Protein AF-A0A7D9F078-F1 (afdb_monomer_lite)

Radius of gyration: 21.29 Å; chains: 1; bounding box: 49×33×59 Å

Sequence (152 aa):
MALSTLQNRAIPRFLNEEDLQALFSPKTPTNLCIAKLQNGFDMLGLCQIGHCLPTFRNLFRASPAASLTRRKLISLLQPKFSEVGSNAYRRENEIYALFPKYTRKAASGQRGSVTLEHILQFATCSDEEPLLGFAVHPCIEFVDASFEGNSC

pLDDT: mean 86.69, std 11.7, range [37.28, 96.31]

Organism: Paramuricea clavata (NCBI:txid317549)

Foldseek 3Di:
DLVCLVVLHQAAQPDDPVLLCQLLDPDQDPDPVSNVVSVVNVVNCNSVVCVVPVCSSVSNHDDPVQDQDLVNLPVQAAADFDDPPDPRNVVVVVVVVVVSVVQVCQCVCVVPPRHSLNVCCVQPVGSTAGPVGDPDRHYDYDDPPPPPPPDD

Structure (mmCIF, N/CA/C/O backbone):
data_AF-A0A7D9F078-F1
#
_entry.id   AF-A0A7D9F078-F1
#
loop_
_atom_site.group_PDB
_atom_site.id
_atom_site.type_symbol
_atom_site.label_atom_id
_atom_site.label_alt_id
_atom_site.label_comp_id
_atom_site.label_asym_id
_atom_site.label_entity_id
_atom_site.label_seq_id
_atom_site.pdbx_PDB_ins_code
_atom_site.Cartn_x
_atom_site.Cartn_y
_atom_site.Cartn_z
_atom_site.occupancy
_atom_site.B_iso_or_equiv
_atom_site.auth_seq_id
_atom_site.auth_comp_id
_atom_site.auth_asym_id
_atom_site.auth_atom_id
_atom_site.pdbx_PDB_model_num
ATOM 1 N N . MET A 1 1 ? -15.554 0.836 6.279 1.00 66.12 1 MET A N 1
ATOM 2 C CA . MET A 1 1 ? -14.637 0.697 7.432 1.00 66.12 1 MET A CA 1
ATOM 3 C C . MET A 1 1 ? -14.545 -0.747 7.894 1.00 66.12 1 MET A C 1
ATOM 5 O O . MET A 1 1 ? -13.515 -1.349 7.652 1.00 66.12 1 MET A O 1
ATOM 9 N N . ALA A 1 2 ? -15.612 -1.330 8.447 1.00 76.38 2 ALA A N 1
ATOM 10 C CA . ALA A 1 2 ? -15.594 -2.712 8.936 1.00 76.38 2 ALA A CA 1
ATOM 11 C C . ALA A 1 2 ? -15.239 -3.772 7.861 1.00 76.38 2 ALA A C 1
ATOM 13 O O . ALA A 1 2 ? -14.479 -4.707 8.100 1.00 76.38 2 ALA A O 1
ATOM 14 N N . LEU A 1 3 ? -15.717 -3.600 6.626 1.00 78.06 3 LEU A N 1
ATOM 15 C CA . LEU A 1 3 ? -15.307 -4.472 5.516 1.00 78.06 3 LEU A CA 1
ATOM 16 C C . LEU A 1 3 ? -13.838 -4.269 5.119 1.00 78.06 3 LEU A C 1
ATOM 18 O O . LEU A 1 3 ? -13.140 -5.239 4.853 1.00 78.06 3 LEU A O 1
ATOM 22 N N . SER A 1 4 ? -13.347 -3.026 5.128 1.00 74.19 4 SER A N 1
ATOM 23 C CA . SER A 1 4 ? -11.945 -2.708 4.825 1.00 74.19 4 SER A CA 1
ATOM 24 C C . SER A 1 4 ? -10.993 -3.414 5.793 1.00 74.19 4 SER A C 1
ATOM 26 O O . SER A 1 4 ? -9.987 -3.966 5.359 1.00 74.19 4 SER A O 1
ATOM 28 N N . THR A 1 5 ? -11.352 -3.463 7.080 1.00 78.69 5 THR A N 1
ATOM 29 C CA . THR A 1 5 ? -10.587 -4.176 8.112 1.00 78.69 5 THR A CA 1
ATOM 30 C C . THR A 1 5 ? -10.592 -5.688 7.915 1.00 78.69 5 THR A C 1
ATOM 32 O O . THR A 1 5 ? -9.563 -6.318 8.125 1.00 78.69 5 THR A O 1
ATOM 35 N N . LEU A 1 6 ? -11.702 -6.275 7.455 1.00 78.88 6 LEU A N 1
ATOM 36 C CA . LEU A 1 6 ? -11.760 -7.710 7.140 1.00 78.88 6 LEU A CA 1
ATOM 37 C C . LEU A 1 6 ? -10.984 -8.073 5.867 1.00 78.88 6 LEU A C 1
ATOM 39 O O . LEU A 1 6 ? -10.475 -9.181 5.745 1.00 78.88 6 LEU A O 1
ATOM 43 N N . GLN A 1 7 ? -10.887 -7.145 4.917 1.00 77.81 7 GLN A N 1
ATOM 44 C CA . GLN A 1 7 ? -10.247 -7.366 3.619 1.00 77.81 7 GLN A CA 1
ATOM 45 C C . GLN A 1 7 ? -8.761 -6.976 3.590 1.00 77.81 7 GLN A C 1
ATOM 47 O O . GLN A 1 7 ? -8.192 -6.891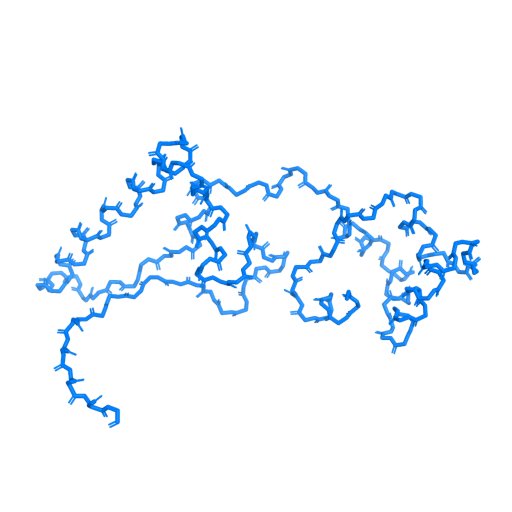 2.503 1.00 77.81 7 GLN A O 1
ATOM 52 N N . ASN A 1 8 ? -8.139 -6.699 4.745 1.00 73.75 8 ASN A N 1
ATOM 53 C CA . ASN A 1 8 ? -6.752 -6.216 4.841 1.00 73.75 8 ASN A CA 1
ATOM 54 C C . ASN A 1 8 ? -6.480 -4.985 3.943 1.00 73.75 8 ASN A C 1
ATOM 56 O O . ASN A 1 8 ? -5.390 -4.813 3.399 1.00 73.75 8 ASN A O 1
ATOM 60 N N . ARG A 1 9 ? -7.501 -4.139 3.744 1.00 73.62 9 ARG A N 1
ATOM 61 C CA . ARG A 1 9 ? -7.368 -2.850 3.050 1.00 73.62 9 ARG A CA 1
ATOM 62 C C . ARG A 1 9 ? -6.931 -1.774 4.043 1.00 73.62 9 ARG A C 1
ATOM 64 O O . ARG A 1 9 ? -6.903 -2.021 5.247 1.00 73.62 9 ARG A O 1
ATOM 71 N N . ALA A 1 10 ? -6.646 -0.570 3.542 1.00 74.12 10 ALA A N 1
ATOM 72 C CA . ALA A 1 10 ? -6.318 0.587 4.372 1.00 74.12 10 ALA A CA 1
ATOM 73 C C . ALA A 1 10 ? -7.318 0.736 5.534 1.00 74.12 10 ALA A C 1
ATOM 75 O O . ALA A 1 10 ? -8.528 0.920 5.332 1.00 74.12 10 ALA A O 1
ATOM 76 N N . ILE A 1 11 ? -6.803 0.589 6.756 1.00 83.00 11 ILE A N 1
ATOM 77 C CA . ILE A 1 11 ? -7.594 0.685 7.979 1.00 83.00 11 ILE A CA 1
ATOM 78 C C . ILE A 1 11 ? -7.739 2.173 8.308 1.00 83.00 11 ILE A C 1
ATOM 80 O O . ILE A 1 11 ? -6.742 2.892 8.327 1.00 83.00 11 ILE A O 1
ATOM 84 N N . PRO A 1 12 ? -8.961 2.666 8.558 1.00 79.94 12 PRO A N 1
ATOM 85 C CA . PRO A 1 12 ? -9.180 4.066 8.893 1.00 79.94 12 PRO A CA 1
ATOM 86 C C . PRO A 1 12 ? -8.474 4.422 10.207 1.00 79.94 12 PRO A C 1
ATOM 88 O O . PRO A 1 12 ? -8.775 3.843 11.248 1.00 79.94 12 PRO A O 1
ATOM 91 N N . ARG A 1 13 ? -7.564 5.402 10.153 1.00 82.38 13 ARG A N 1
ATOM 92 C CA . ARG A 1 13 ? -6.799 5.901 11.313 1.00 82.38 13 ARG A CA 1
ATOM 93 C C . ARG A 1 13 ? -7.128 7.344 11.707 1.00 82.38 13 ARG A C 1
ATOM 95 O O . ARG A 1 13 ? -6.339 8.005 12.370 1.00 82.38 13 ARG A O 1
ATOM 102 N N . PHE A 1 14 ? -8.276 7.851 11.261 1.00 83.25 14 PHE A N 1
ATOM 103 C CA . PHE A 1 14 ? -8.708 9.232 11.510 1.00 83.25 14 PHE A CA 1
ATOM 104 C C . PHE A 1 14 ? -9.506 9.403 12.814 1.00 83.25 14 PHE A C 1
ATOM 106 O O . PHE A 1 14 ? -9.851 10.527 13.164 1.00 83.25 14 PHE A O 1
ATOM 113 N N . LEU A 1 15 ? -9.858 8.307 13.497 1.00 87.00 15 LEU A N 1
ATOM 114 C CA . LEU A 1 15 ? -10.610 8.365 14.750 1.00 87.00 15 LEU A CA 1
ATOM 115 C C . LEU A 1 15 ? -9.692 8.812 15.888 1.00 87.00 15 LEU A C 1
ATOM 117 O O . LEU A 1 15 ? -8.598 8.274 16.056 1.00 87.00 15 LEU A O 1
ATOM 121 N N . ASN A 1 16 ? -10.168 9.763 16.689 1.00 87.62 16 ASN A N 1
ATOM 122 C CA . ASN A 1 16 ? -9.488 10.166 17.913 1.00 87.62 16 ASN A CA 1
ATOM 123 C C . ASN A 1 16 ? -9.615 9.071 18.981 1.00 87.62 16 ASN A C 1
ATOM 125 O O . ASN A 1 16 ? -10.508 8.224 18.922 1.00 87.62 16 ASN A O 1
ATOM 129 N N . GLU A 1 17 ? -8.740 9.106 19.985 1.00 88.44 17 GLU A N 1
ATOM 130 C CA . GLU A 1 17 ? -8.672 8.052 21.005 1.00 88.44 17 GLU A CA 1
ATOM 131 C C . GLU A 1 17 ? -9.986 7.908 21.797 1.00 88.44 17 GLU A C 1
ATOM 133 O O . GLU A 1 17 ? -10.403 6.791 22.095 1.00 88.44 17 GLU A O 1
ATOM 138 N N . GLU A 1 18 ? -10.684 9.016 22.062 1.00 90.06 18 GLU A N 1
ATOM 139 C CA . GLU A 1 18 ? -11.988 9.019 22.740 1.00 90.06 18 GLU A CA 1
ATOM 140 C C . GLU A 1 18 ? -13.064 8.278 21.928 1.00 90.06 18 GLU A C 1
ATOM 142 O O . GLU A 1 18 ? -13.760 7.404 22.452 1.00 90.06 18 GLU A O 1
ATOM 147 N N . ASP A 1 19 ? -13.159 8.571 20.628 1.00 90.50 19 ASP A N 1
ATOM 148 C CA . ASP A 1 19 ? -14.113 7.930 19.718 1.00 90.50 19 ASP A CA 1
ATOM 149 C C . ASP A 1 19 ? -13.785 6.447 19.511 1.00 90.50 19 ASP A C 1
ATOM 151 O O . ASP A 1 19 ? -14.681 5.605 19.445 1.00 90.50 19 ASP A O 1
ATOM 155 N N . LEU A 1 20 ? -12.495 6.109 19.442 1.00 89.94 20 LEU A N 1
ATOM 156 C CA . LEU A 1 20 ? -12.008 4.738 19.305 1.00 89.94 20 LEU A CA 1
ATOM 157 C C . LEU A 1 20 ? -12.311 3.921 20.569 1.00 89.94 20 LEU A C 1
ATOM 159 O O . LEU A 1 20 ? -12.757 2.773 20.480 1.00 89.94 20 LEU A O 1
ATOM 163 N N . GLN A 1 21 ? -12.138 4.516 21.751 1.00 89.56 21 GLN A N 1
ATOM 164 C CA . GLN A 1 21 ? -12.512 3.891 23.016 1.00 89.56 21 GLN A CA 1
ATOM 165 C C . GLN A 1 21 ? -14.028 3.693 23.119 1.00 89.56 21 GLN A C 1
ATOM 167 O O . GLN A 1 21 ? -14.463 2.632 23.570 1.00 89.56 21 GLN A O 1
ATOM 172 N N . ALA A 1 22 ? -14.823 4.670 22.676 1.00 91.06 22 ALA A N 1
ATOM 173 C CA . ALA A 1 22 ? -16.277 4.561 22.634 1.00 91.06 22 ALA A CA 1
ATOM 174 C C . ALA A 1 22 ? -16.750 3.474 21.652 1.00 91.06 22 ALA A C 1
ATOM 176 O O . ALA A 1 22 ? -17.659 2.716 21.982 1.00 91.06 22 ALA A O 1
ATOM 177 N N . LEU A 1 23 ? -16.105 3.346 20.488 1.00 90.31 23 LEU A N 1
ATOM 178 C CA . LEU A 1 23 ? -16.444 2.358 19.459 1.00 90.31 23 LEU A CA 1
ATOM 179 C C . LEU A 1 23 ? -16.321 0.910 19.961 1.00 90.31 23 LEU A C 1
ATOM 181 O O . LEU A 1 23 ? -17.202 0.092 19.709 1.00 90.31 23 LEU A O 1
ATOM 185 N N . PHE A 1 24 ? -15.251 0.600 20.697 1.00 89.94 24 PHE A N 1
ATOM 186 C CA . PHE A 1 24 ? -15.007 -0.726 21.284 1.00 89.94 24 PHE A CA 1
ATOM 187 C C . PHE A 1 24 ? -15.389 -0.795 22.772 1.00 89.94 24 PHE A C 1
ATOM 189 O O . PHE A 1 24 ? -14.794 -1.556 23.543 1.00 89.94 24 PHE A O 1
ATOM 196 N N . SER A 1 25 ? -16.317 0.057 23.209 1.00 88.50 25 SER A N 1
ATOM 197 C CA . SER A 1 25 ? -16.913 -0.016 24.541 1.00 88.50 25 SER A CA 1
ATOM 198 C C . SER A 1 25 ? -18.169 -0.886 24.486 1.00 88.50 25 SER A C 1
ATOM 200 O O . SER A 1 25 ? -18.953 -0.748 23.553 1.00 88.50 25 SER A O 1
ATOM 202 N N . PRO A 1 26 ? -18.449 -1.718 25.502 1.00 83.50 26 PRO A N 1
ATOM 203 C CA . PRO A 1 26 ? -19.697 -2.480 25.566 1.00 83.50 26 PRO A CA 1
ATOM 204 C C . PRO A 1 26 ? -20.938 -1.594 25.791 1.00 83.50 26 PRO A C 1
ATOM 206 O O . PRO A 1 26 ? -22.061 -2.088 25.762 1.00 83.50 26 PRO A O 1
ATOM 209 N N . LYS A 1 27 ? -20.755 -0.296 26.070 1.00 85.50 27 LYS A N 1
ATOM 210 C CA . LYS A 1 27 ? -21.845 0.668 26.256 1.00 85.50 27 LYS A CA 1
ATOM 211 C C . LYS A 1 27 ? -22.170 1.365 24.942 1.00 85.50 27 LYS A C 1
ATOM 213 O O . LYS A 1 27 ? -21.259 1.718 24.198 1.00 85.50 27 LYS A O 1
ATOM 218 N N . THR A 1 28 ? -23.452 1.658 24.727 1.00 82.94 28 THR A N 1
ATOM 219 C CA . THR A 1 28 ? -23.892 2.475 23.594 1.00 82.94 28 THR A CA 1
ATOM 220 C C . THR A 1 28 ? -23.249 3.871 23.666 1.00 82.94 28 THR A C 1
ATOM 222 O O . THR A 1 28 ? -23.397 4.548 24.688 1.00 82.94 28 THR A O 1
ATOM 225 N N . PRO A 1 29 ? -22.538 4.313 22.615 1.00 87.00 29 PRO A N 1
ATOM 226 C CA . PRO A 1 29 ? -21.909 5.625 22.558 1.00 87.00 29 PRO A CA 1
ATOM 227 C C . PRO A 1 29 ? -22.943 6.749 22.606 1.00 87.00 29 PRO A C 1
ATOM 229 O O . PRO A 1 29 ? -23.995 6.660 21.976 1.00 87.00 29 PRO A O 1
ATOM 232 N N . THR A 1 30 ? -22.602 7.856 23.267 1.00 85.19 30 THR A N 1
ATOM 233 C CA . THR A 1 30 ? -23.427 9.077 23.263 1.00 85.19 30 THR A CA 1
ATOM 234 C C . THR A 1 30 ? -23.499 9.708 21.867 1.00 85.19 30 THR A C 1
ATOM 236 O O . THR A 1 30 ? -24.503 10.308 21.493 1.00 85.19 30 THR A O 1
ATOM 239 N N . ASN A 1 31 ? -22.432 9.564 21.074 1.00 90.12 31 ASN A N 1
ATOM 240 C CA . ASN A 1 31 ? -22.367 10.073 19.710 1.00 90.12 31 ASN A CA 1
ATOM 241 C C . ASN A 1 31 ? -23.094 9.122 18.741 1.00 90.12 31 ASN A C 1
ATOM 243 O O . ASN A 1 31 ? -22.669 7.985 18.531 1.00 90.12 31 ASN A O 1
ATOM 247 N N . LEU A 1 32 ? -24.153 9.622 18.096 1.00 91.81 32 LEU A N 1
ATOM 248 C CA . LEU A 1 32 ? -24.971 8.872 17.135 1.00 91.81 32 LEU A CA 1
ATOM 249 C C . LEU A 1 32 ? -24.165 8.292 15.961 1.00 91.81 32 LEU A C 1
ATOM 251 O O . LEU A 1 32 ? -24.472 7.195 15.492 1.00 91.81 32 LEU A O 1
ATOM 255 N N . CYS A 1 33 ? -23.141 9.000 15.477 1.00 91.00 33 CYS A N 1
ATOM 256 C CA . CYS A 1 33 ? -22.285 8.513 14.394 1.00 91.00 33 CYS A CA 1
ATOM 257 C C . CYS A 1 33 ? -21.452 7.310 14.847 1.00 91.00 33 CYS A C 1
ATOM 259 O O . CYS A 1 33 ? -21.377 6.316 14.125 1.00 91.00 33 CYS A O 1
ATOM 261 N N . ILE A 1 34 ? -20.888 7.369 16.059 1.00 91.88 34 ILE A N 1
ATOM 262 C CA . ILE A 1 34 ? -20.117 6.261 16.639 1.00 91.88 34 ILE A CA 1
ATOM 263 C C . ILE A 1 34 ? -21.034 5.079 16.959 1.00 91.88 34 ILE A C 1
ATOM 265 O O . ILE A 1 34 ? -20.661 3.947 16.681 1.00 91.88 34 ILE A O 1
ATOM 269 N N . ALA A 1 35 ? -22.261 5.314 17.431 1.00 91.81 35 ALA A N 1
ATOM 270 C CA . ALA A 1 35 ? -23.240 4.249 17.657 1.00 91.81 35 ALA A CA 1
ATOM 271 C C . ALA A 1 35 ? -23.624 3.515 16.356 1.00 91.81 35 ALA A C 1
ATOM 273 O O . ALA A 1 35 ? -23.681 2.285 16.319 1.00 91.81 35 ALA A O 1
ATOM 274 N N . LYS A 1 36 ? -23.834 4.246 15.251 1.00 92.62 36 LYS A N 1
ATOM 275 C CA . LYS A 1 36 ? -24.069 3.629 13.931 1.00 92.62 36 LYS A CA 1
ATOM 276 C C . LYS A 1 36 ? -22.846 2.865 13.427 1.00 92.62 36 LYS A C 1
ATOM 278 O O . LYS A 1 36 ? -22.993 1.793 12.842 1.00 92.62 36 LYS A O 1
ATOM 283 N N . LEU A 1 37 ? -21.651 3.409 13.649 1.00 90.94 37 LEU A N 1
ATOM 284 C CA . LEU A 1 37 ? -20.402 2.750 13.286 1.00 90.94 37 LEU A CA 1
ATOM 285 C C . LEU A 1 37 ? -20.201 1.451 14.074 1.00 90.94 37 LEU A C 1
ATOM 287 O O . LEU A 1 37 ? -19.876 0.430 13.473 1.00 90.94 37 LEU A O 1
ATOM 291 N N . GLN A 1 38 ? -20.452 1.490 15.383 1.00 92.38 38 GLN A N 1
ATOM 292 C CA . GLN A 1 38 ? -20.395 0.342 16.279 1.00 92.38 38 GLN A CA 1
ATOM 293 C C . GLN A 1 38 ? -21.334 -0.766 15.808 1.00 92.38 38 GLN A C 1
ATOM 295 O O . GLN A 1 38 ? -20.887 -1.892 15.641 1.00 92.38 38 GLN A O 1
ATOM 300 N N . ASN A 1 39 ? -22.578 -0.435 15.451 1.00 91.38 39 ASN A N 1
ATOM 301 C CA . ASN A 1 39 ? -23.520 -1.408 14.891 1.00 91.38 39 ASN A CA 1
ATOM 302 C C . ASN A 1 39 ? -22.969 -2.070 13.609 1.00 91.38 39 ASN A C 1
ATOM 304 O O . ASN A 1 39 ? -22.990 -3.290 13.465 1.00 91.38 39 ASN A O 1
ATOM 308 N N . GLY A 1 40 ? -22.375 -1.291 12.698 1.00 90.81 40 GLY A N 1
ATOM 309 C CA . GLY A 1 40 ? -21.723 -1.848 11.507 1.00 90.81 40 GLY A CA 1
ATOM 310 C C . GLY A 1 40 ? -20.533 -2.770 11.817 1.00 90.81 40 GLY A C 1
ATOM 311 O O . GLY A 1 40 ? -20.266 -3.702 11.060 1.00 90.81 40 GLY A O 1
ATOM 312 N N . PHE A 1 41 ? -19.818 -2.523 12.916 1.00 91.62 41 PHE A N 1
ATOM 313 C CA . PHE A 1 41 ? -18.733 -3.381 13.395 1.00 91.62 41 PHE A CA 1
ATOM 314 C C . PHE A 1 41 ? -19.274 -4.643 14.078 1.00 91.62 41 PHE A C 1
ATOM 316 O O . PHE A 1 41 ? -18.744 -5.727 13.833 1.00 91.62 41 PHE A O 1
ATOM 323 N N . ASP A 1 42 ? -20.337 -4.525 14.874 1.00 91.50 42 ASP A N 1
ATOM 324 C CA . ASP A 1 42 ? -21.032 -5.638 15.528 1.00 91.50 42 ASP A CA 1
ATOM 325 C C . ASP A 1 42 ? -21.604 -6.625 14.505 1.00 91.50 42 ASP A C 1
ATOM 327 O O . ASP A 1 42 ? -21.396 -7.829 14.642 1.00 91.50 42 ASP A O 1
ATOM 331 N N . MET A 1 43 ? -22.225 -6.124 13.429 1.00 90.56 43 MET A N 1
ATOM 332 C CA . MET A 1 43 ? -22.755 -6.939 12.320 1.00 90.56 43 MET A CA 1
ATOM 333 C C . MET A 1 43 ? -21.696 -7.827 11.653 1.00 90.56 43 MET A C 1
ATOM 335 O O . MET A 1 43 ? -22.025 -8.840 11.042 1.00 90.56 43 MET A O 1
ATOM 339 N N . LEU A 1 44 ? -20.424 -7.444 11.760 1.00 90.69 44 LEU A N 1
ATOM 340 C CA . LEU A 1 44 ? -19.282 -8.153 11.186 1.00 90.69 44 LEU A CA 1
ATOM 341 C C . LEU A 1 44 ? -18.391 -8.805 12.259 1.00 90.69 44 LEU A C 1
ATOM 343 O O . LEU A 1 44 ? -17.304 -9.283 11.941 1.00 90.69 44 LEU A O 1
ATOM 347 N N . GLY A 1 45 ? -18.823 -8.813 13.526 1.00 89.88 45 GLY A N 1
ATOM 348 C CA . GLY A 1 45 ? -18.097 -9.412 14.651 1.00 89.88 45 GLY A CA 1
ATOM 349 C C . GLY A 1 45 ? -16.842 -8.652 15.100 1.00 89.88 45 GLY A C 1
ATOM 350 O O . GLY A 1 45 ? -16.093 -9.138 15.946 1.00 89.88 45 GLY A O 1
ATOM 351 N N . LEU A 1 46 ? -16.585 -7.448 14.583 1.00 90.19 46 LEU A N 1
ATOM 352 C CA . LEU A 1 46 ? -15.348 -6.708 14.859 1.00 90.19 46 LEU A CA 1
ATOM 353 C C . LEU A 1 46 ? -15.270 -6.164 16.284 1.00 90.19 46 LEU A C 1
ATOM 355 O O . LEU A 1 46 ? -14.180 -6.102 16.849 1.00 90.19 46 LEU A O 1
ATOM 359 N N . CYS A 1 47 ? -16.397 -5.786 16.889 1.00 89.56 47 CYS A N 1
ATOM 360 C CA . CYS A 1 47 ? -16.412 -5.379 18.294 1.00 89.56 47 CYS A CA 1
ATOM 361 C C . CYS A 1 47 ? -16.065 -6.550 19.215 1.00 89.56 47 CYS A C 1
ATOM 363 O O . CYS A 1 47 ? -15.307 -6.374 20.164 1.00 89.56 47 CYS A O 1
ATOM 365 N N . GLN A 1 48 ? -16.547 -7.759 18.900 1.00 89.56 48 GLN A N 1
ATOM 366 C CA . GLN A 1 48 ? -16.188 -8.973 19.639 1.00 89.56 48 GLN A CA 1
ATOM 367 C C . GLN A 1 48 ? -14.679 -9.219 19.554 1.00 89.56 48 GLN A C 1
ATOM 369 O O . GLN A 1 48 ? -14.030 -9.394 20.582 1.00 89.56 48 GLN A O 1
ATOM 374 N N . ILE A 1 49 ? -14.099 -9.114 18.352 1.00 89.75 49 ILE A N 1
ATOM 375 C CA . ILE A 1 49 ? -12.646 -9.203 18.153 1.00 89.75 49 ILE A CA 1
ATOM 376 C C . ILE A 1 49 ? -11.921 -8.121 18.962 1.00 89.75 49 ILE A C 1
ATOM 378 O O . ILE A 1 49 ? -10.975 -8.434 19.675 1.00 89.75 49 ILE A O 1
ATOM 382 N N . GLY A 1 50 ? -12.377 -6.868 18.921 1.00 88.19 50 GLY A N 1
ATOM 383 C CA . GLY A 1 50 ? -11.779 -5.764 19.680 1.00 88.19 50 GLY A CA 1
ATOM 384 C C . GLY A 1 50 ? -11.918 -5.874 21.206 1.00 88.19 50 GLY A C 1
ATOM 385 O O . GLY A 1 50 ? -11.166 -5.215 21.933 1.00 88.19 50 GLY A O 1
ATOM 386 N N . HIS A 1 51 ? -12.854 -6.690 21.700 1.00 88.00 51 HIS A N 1
ATOM 387 C CA . HIS A 1 51 ? -12.977 -7.057 23.112 1.00 88.00 51 HIS A CA 1
ATOM 388 C C . HIS A 1 51 ? -12.070 -8.242 23.478 1.00 88.00 51 HIS A C 1
ATOM 390 O O . HIS A 1 51 ? -11.412 -8.199 24.514 1.00 88.00 51 HIS A O 1
ATOM 396 N N . CYS A 1 52 ? -11.993 -9.273 22.630 1.00 90.81 52 CYS A N 1
ATOM 397 C CA . CYS A 1 52 ? -11.146 -10.449 22.853 1.00 90.81 52 CYS A CA 1
ATOM 398 C C . CYS A 1 52 ? -9.648 -10.157 22.659 1.00 90.81 52 CYS A C 1
ATOM 400 O O . CYS A 1 52 ? -8.809 -10.739 23.340 1.00 90.81 52 CYS A O 1
ATOM 402 N N . LEU A 1 53 ? -9.310 -9.255 21.736 1.00 90.00 53 LEU A N 1
ATOM 403 C CA . LEU A 1 53 ? -7.952 -8.855 21.370 1.00 90.00 53 LEU A CA 1
ATOM 404 C C . LEU A 1 53 ? -7.818 -7.331 21.508 1.00 90.00 53 LEU A C 1
ATOM 406 O O . LEU A 1 53 ? -7.988 -6.605 20.529 1.00 90.00 53 LEU A O 1
ATOM 410 N N . PRO A 1 54 ? -7.466 -6.804 22.697 1.00 85.19 54 PRO A N 1
ATOM 411 C CA . PRO A 1 54 ? -7.315 -5.361 22.906 1.00 85.19 54 PRO A CA 1
ATOM 412 C C . PRO A 1 54 ? -6.295 -4.705 21.963 1.00 85.19 54 PRO A C 1
ATOM 414 O O . PRO A 1 54 ? -6.435 -3.537 21.607 1.00 85.19 54 PRO A O 1
ATOM 417 N N . THR A 1 55 ? -5.295 -5.463 21.503 1.00 88.00 55 THR A N 1
ATOM 418 C CA . THR A 1 55 ? -4.303 -5.023 20.510 1.00 88.00 55 THR A CA 1
ATOM 419 C C . THR A 1 55 ? -4.910 -4.716 19.141 1.00 88.00 55 THR A C 1
ATOM 421 O O . THR A 1 55 ? -4.340 -3.910 18.411 1.00 88.00 55 THR A O 1
ATOM 424 N N . PHE A 1 56 ? -6.084 -5.265 18.807 1.00 87.88 56 PHE A N 1
ATOM 425 C CA . PHE A 1 56 ? -6.828 -4.953 17.579 1.00 87.88 56 PHE A CA 1
ATOM 426 C C . PHE A 1 56 ? -7.153 -3.456 17.460 1.00 87.88 56 PHE A C 1
ATOM 428 O O . PHE A 1 56 ? -7.187 -2.896 16.367 1.00 87.88 56 PHE A O 1
ATOM 435 N N . ARG A 1 57 ? -7.310 -2.765 18.594 1.00 87.56 57 ARG A N 1
ATOM 436 C CA . ARG A 1 57 ? -7.544 -1.314 18.644 1.00 87.56 57 ARG A CA 1
ATOM 437 C C . ARG A 1 57 ? -6.375 -0.515 18.075 1.00 87.56 57 ARG A C 1
ATOM 439 O O . ARG A 1 57 ? -6.584 0.529 17.465 1.00 87.56 57 ARG A O 1
ATOM 446 N N . ASN A 1 58 ? -5.152 -1.033 18.207 1.00 86.69 58 ASN A N 1
ATOM 447 C CA . ASN A 1 58 ? -3.955 -0.369 17.693 1.00 86.69 58 ASN A CA 1
ATOM 448 C C . ASN A 1 58 ? -3.956 -0.257 16.165 1.00 86.69 58 ASN A C 1
ATOM 450 O O . ASN A 1 58 ? -3.286 0.624 15.639 1.00 86.69 58 ASN A O 1
ATOM 454 N N . LEU A 1 59 ? -4.721 -1.094 15.452 1.00 85.81 59 LEU A N 1
ATOM 455 C CA . LEU A 1 59 ? -4.823 -1.029 13.991 1.00 85.81 59 LEU A CA 1
ATOM 456 C C . LEU A 1 59 ? -5.438 0.296 13.505 1.00 85.81 59 LEU A C 1
ATOM 458 O O . LEU A 1 59 ? -5.123 0.763 12.411 1.00 85.81 59 LEU A O 1
ATOM 462 N N . PHE A 1 60 ? -6.300 0.896 14.331 1.00 86.56 60 PHE A N 1
ATOM 463 C CA . PHE A 1 60 ? -7.014 2.143 14.050 1.00 86.56 60 PHE A CA 1
ATOM 464 C C . PHE A 1 60 ? -6.276 3.380 14.574 1.00 86.56 60 PHE A C 1
ATOM 466 O O . PHE A 1 60 ? -6.713 4.499 14.324 1.00 86.56 60 PHE A O 1
ATOM 473 N N . ARG A 1 61 ? -5.158 3.208 15.289 1.00 86.06 61 ARG A N 1
ATOM 474 C CA . ARG A 1 61 ? -4.341 4.333 15.750 1.00 86.06 61 ARG A CA 1
ATOM 475 C C . ARG A 1 61 ? -3.425 4.806 14.630 1.00 86.06 61 ARG A C 1
ATOM 477 O O . ARG A 1 61 ? -2.786 4.000 13.954 1.00 86.06 61 ARG A O 1
ATOM 484 N N . ALA A 1 62 ? -3.321 6.121 14.456 1.00 73.88 62 ALA A N 1
ATOM 485 C CA . ALA A 1 62 ? -2.303 6.710 13.596 1.00 73.88 62 ALA A CA 1
ATOM 486 C C . ALA A 1 62 ? -0.906 6.341 14.125 1.00 73.88 62 ALA A C 1
ATOM 488 O O . ALA A 1 62 ? -0.588 6.598 15.284 1.00 73.88 62 ALA A O 1
ATOM 489 N N . SER A 1 63 ? -0.071 5.729 13.281 1.00 69.81 63 SER A N 1
ATOM 490 C CA . SER A 1 63 ? 1.309 5.393 13.633 1.00 69.81 63 SER A CA 1
ATOM 491 C C . SER A 1 63 ? 2.282 6.249 12.823 1.00 69.81 63 SER A C 1
ATOM 493 O O . SER A 1 63 ? 2.312 6.124 11.598 1.00 69.81 63 SER A O 1
ATOM 495 N N . PRO A 1 64 ? 3.128 7.075 13.464 1.00 62.06 64 PRO A N 1
ATOM 496 C CA . PRO A 1 64 ? 4.168 7.826 12.758 1.00 62.06 64 PRO A CA 1
ATOM 497 C C . PRO A 1 64 ? 5.253 6.912 12.155 1.00 62.06 64 PRO A C 1
ATOM 499 O O . PRO A 1 64 ? 5.954 7.307 11.223 1.00 62.06 64 PRO A O 1
ATOM 502 N N . ALA A 1 65 ? 5.361 5.662 12.625 1.00 57.94 65 ALA A N 1
ATOM 503 C CA . ALA A 1 65 ? 6.260 4.656 12.057 1.00 57.94 65 ALA A CA 1
ATOM 504 C C . ALA A 1 65 ? 5.805 4.130 10.679 1.00 57.94 65 ALA A C 1
ATOM 506 O O . ALA A 1 65 ? 6.548 3.388 10.038 1.00 57.94 65 ALA A O 1
ATOM 507 N N . ALA A 1 66 ? 4.612 4.513 10.208 1.00 63.56 66 ALA A N 1
ATOM 508 C CA . ALA A 1 66 ? 4.078 4.108 8.909 1.00 63.56 66 ALA A CA 1
ATOM 509 C C . ALA A 1 66 ? 4.658 4.899 7.717 1.00 63.56 66 ALA A C 1
ATOM 511 O O . ALA A 1 66 ? 4.344 4.571 6.576 1.00 63.56 66 ALA A O 1
ATOM 512 N N . SER A 1 67 ? 5.506 5.912 7.948 1.00 74.94 67 SER A N 1
ATOM 513 C CA . SER A 1 67 ? 6.059 6.724 6.854 1.00 74.94 67 SER A CA 1
ATOM 514 C C . SER A 1 67 ? 6.853 5.881 5.845 1.00 74.94 67 SER A C 1
ATOM 516 O O . SER A 1 67 ? 7.758 5.108 6.186 1.00 74.94 67 SER A O 1
ATOM 518 N N . LEU A 1 68 ? 6.499 6.018 4.567 1.00 88.50 68 LEU A N 1
ATOM 519 C CA . LEU A 1 68 ? 7.093 5.242 3.492 1.00 88.50 68 LEU A CA 1
ATOM 520 C C . LEU A 1 68 ? 8.487 5.786 3.170 1.00 88.50 68 LEU A C 1
ATOM 522 O O . LEU A 1 68 ? 8.661 6.868 2.617 1.00 88.50 68 LEU A O 1
ATOM 526 N N . THR A 1 69 ? 9.523 5.013 3.488 1.00 92.12 69 THR A N 1
ATOM 527 C CA . THR A 1 69 ? 10.898 5.391 3.137 1.00 92.12 69 THR A CA 1
ATOM 528 C C . THR A 1 69 ? 11.262 4.934 1.727 1.00 92.12 69 THR A C 1
ATOM 530 O O . THR A 1 69 ? 10.778 3.914 1.235 1.00 92.12 69 THR A O 1
ATOM 533 N N . ARG A 1 70 ? 12.223 5.619 1.087 1.00 94.12 70 ARG A N 1
ATOM 534 C CA . ARG A 1 70 ? 12.761 5.203 -0.226 1.00 94.12 70 ARG A CA 1
ATOM 535 C C . ARG A 1 70 ? 13.248 3.752 -0.216 1.00 94.12 70 ARG A C 1
ATOM 537 O O . ARG A 1 70 ? 13.047 3.025 -1.182 1.00 94.12 70 ARG A O 1
ATOM 544 N N . ARG A 1 71 ? 13.913 3.338 0.870 1.00 93.12 71 ARG A N 1
ATOM 545 C CA . ARG A 1 71 ? 14.422 1.969 1.024 1.00 93.12 71 ARG A CA 1
ATOM 546 C C . ARG A 1 71 ? 13.273 0.965 1.037 1.00 93.12 71 ARG A C 1
ATOM 548 O O . ARG A 1 71 ? 13.367 -0.032 0.333 1.00 93.12 71 ARG A O 1
ATOM 555 N N . LYS A 1 72 ? 12.207 1.269 1.783 1.00 92.6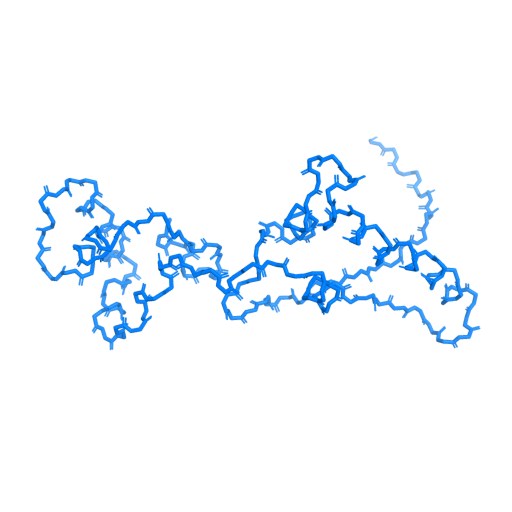2 72 LYS A N 1
ATOM 556 C CA . LYS A 1 72 ? 11.001 0.444 1.862 1.00 92.62 72 LYS A CA 1
ATOM 557 C C . LYS A 1 72 ? 10.295 0.337 0.506 1.00 92.62 72 LYS A C 1
ATOM 559 O O . LYS A 1 72 ? 9.968 -0.761 0.079 1.00 92.62 72 LYS A O 1
ATOM 564 N N . LEU A 1 73 ? 10.146 1.446 -0.222 1.00 94.75 73 LEU A N 1
ATOM 565 C CA . LEU A 1 73 ? 9.550 1.425 -1.563 1.00 94.75 73 LEU A CA 1
ATOM 566 C C . LEU A 1 73 ? 10.355 0.554 -2.544 1.00 94.75 73 LEU A C 1
ATOM 568 O O . LEU A 1 73 ? 9.775 -0.250 -3.266 1.00 94.75 73 LEU A O 1
ATOM 572 N N . ILE A 1 74 ? 11.687 0.682 -2.549 1.00 94.75 74 ILE A N 1
ATOM 573 C CA . ILE A 1 74 ? 12.561 -0.129 -3.414 1.00 94.75 74 ILE A CA 1
ATOM 574 C C . ILE A 1 74 ? 12.487 -1.616 -3.042 1.00 94.75 74 ILE A C 1
ATOM 576 O O . ILE A 1 74 ? 12.519 -2.458 -3.932 1.00 94.75 74 ILE A O 1
ATOM 580 N N . SER A 1 75 ? 12.383 -1.958 -1.753 1.00 93.38 75 SER A N 1
ATOM 581 C CA . SER A 1 75 ? 12.241 -3.360 -1.342 1.00 93.38 75 SER A CA 1
ATOM 582 C C . SER A 1 75 ? 10.870 -3.949 -1.666 1.00 93.38 75 SER A C 1
ATOM 584 O O . SER A 1 75 ? 10.792 -5.155 -1.873 1.00 93.38 75 SER A O 1
ATOM 586 N N . LEU A 1 76 ? 9.816 -3.125 -1.702 1.00 94.06 76 LEU A N 1
ATOM 587 C CA . LEU A 1 76 ? 8.464 -3.544 -2.075 1.00 94.06 76 LEU A CA 1
ATOM 588 C C . LEU A 1 76 ? 8.331 -3.761 -3.585 1.00 94.06 76 LEU A C 1
ATOM 590 O O . LEU A 1 76 ? 7.743 -4.742 -4.012 1.00 94.06 76 LEU A O 1
ATOM 594 N N . LEU A 1 77 ? 8.889 -2.871 -4.404 1.00 95.25 77 LEU A N 1
ATOM 595 C CA . LEU A 1 77 ? 8.775 -2.932 -5.863 1.00 95.25 77 LEU A CA 1
ATOM 596 C C . LEU A 1 77 ? 10.015 -3.580 -6.484 1.00 95.25 77 LEU A C 1
ATOM 598 O O . LEU A 1 77 ? 10.783 -2.926 -7.191 1.00 95.25 77 LEU A O 1
ATOM 602 N N . GLN A 1 78 ? 10.228 -4.866 -6.197 1.00 94.06 78 GLN A N 1
ATOM 603 C CA . GLN A 1 78 ? 11.383 -5.585 -6.737 1.00 94.06 78 GLN A CA 1
ATOM 604 C C . GLN A 1 78 ? 11.222 -5.838 -8.243 1.00 94.06 78 GLN A C 1
ATOM 606 O O . GLN A 1 78 ? 10.151 -6.270 -8.677 1.00 94.06 78 GLN A O 1
ATOM 611 N N . PRO A 1 79 ? 12.264 -5.590 -9.051 1.00 96.06 79 PRO A N 1
ATOM 612 C CA . PRO A 1 79 ? 12.244 -5.922 -10.467 1.00 96.06 79 PRO A CA 1
ATOM 613 C C . PRO A 1 79 ? 12.348 -7.433 -10.684 1.00 96.06 79 PRO A C 1
ATOM 615 O O . PRO A 1 79 ? 13.171 -8.105 -10.062 1.00 96.06 79 PRO A O 1
ATOM 618 N N . LYS A 1 80 ? 11.549 -7.953 -11.613 1.00 95.50 80 LYS A N 1
ATOM 619 C CA . LYS A 1 80 ? 11.718 -9.289 -12.185 1.00 95.50 80 LYS A CA 1
ATOM 620 C C . LYS A 1 80 ? 12.505 -9.158 -13.480 1.00 95.50 80 LYS A C 1
ATOM 622 O O . LYS A 1 80 ? 11.949 -8.792 -14.510 1.00 95.50 80 LYS A O 1
ATOM 627 N N . PHE A 1 81 ? 13.805 -9.406 -13.397 1.00 95.00 81 PHE A N 1
ATOM 628 C CA . PHE A 1 81 ? 14.675 -9.379 -14.565 1.00 95.00 81 PHE A CA 1
ATOM 629 C C . PHE A 1 81 ? 14.590 -10.679 -15.368 1.00 95.00 81 PHE A C 1
ATOM 631 O O . PHE A 1 81 ? 14.381 -11.759 -14.810 1.00 95.00 81 PHE A O 1
ATOM 638 N N . SER A 1 82 ? 14.829 -10.555 -16.667 1.00 93.94 82 SER A N 1
ATOM 639 C CA . SER A 1 82 ? 15.143 -11.646 -17.579 1.00 93.94 82 SER A CA 1
ATOM 640 C C . SER A 1 82 ? 16.442 -12.359 -17.182 1.00 93.94 82 SER A C 1
ATOM 642 O O . SER A 1 82 ? 17.183 -11.932 -16.296 1.00 93.94 82 SER A O 1
ATOM 644 N N . GLU A 1 83 ? 16.747 -13.461 -17.863 1.00 94.19 83 GLU A N 1
ATOM 645 C CA . GLU A 1 83 ? 17.943 -14.259 -17.596 1.00 94.19 83 GLU A CA 1
ATOM 646 C C . GLU A 1 83 ? 19.235 -13.427 -17.659 1.00 94.19 83 GLU A C 1
ATOM 648 O O . GLU A 1 83 ? 19.470 -12.667 -18.608 1.00 94.19 83 GLU A O 1
ATOM 653 N N . VAL A 1 84 ? 20.094 -13.594 -16.649 1.00 92.69 84 VAL A N 1
ATOM 654 C CA . VAL A 1 84 ? 21.377 -12.890 -16.541 1.00 92.69 84 VAL A CA 1
ATOM 655 C C . VAL A 1 84 ? 22.241 -13.179 -17.768 1.00 92.69 84 VAL A C 1
ATOM 657 O O . VAL A 1 84 ? 22.456 -14.325 -18.140 1.00 92.69 84 VAL A O 1
ATOM 660 N N . GLY A 1 85 ? 22.770 -12.122 -18.387 1.00 90.19 85 GLY A N 1
ATOM 661 C CA . GLY A 1 85 ? 23.595 -12.224 -19.597 1.00 90.19 85 GLY A CA 1
ATOM 662 C C . GLY A 1 85 ? 22.808 -12.129 -20.907 1.00 90.19 85 GLY A C 1
ATOM 663 O O . GLY A 1 85 ? 23.415 -11.942 -21.960 1.00 90.19 85 GLY A O 1
ATOM 664 N N . SER A 1 86 ? 21.473 -12.163 -20.859 1.00 91.62 86 SER A N 1
ATOM 665 C CA . SER A 1 86 ? 20.645 -11.881 -22.032 1.00 91.62 86 SER A CA 1
ATOM 666 C C . SER A 1 86 ? 20.695 -10.397 -22.430 1.00 91.62 86 SER A C 1
ATOM 668 O O . SER A 1 86 ? 20.921 -9.494 -21.616 1.00 91.62 86 SER A O 1
ATOM 670 N N . ASN A 1 87 ? 20.411 -10.119 -23.706 1.00 90.75 87 ASN A N 1
ATOM 671 C CA . ASN A 1 87 ? 20.236 -8.745 -24.188 1.00 90.75 87 ASN A CA 1
ATOM 672 C C . ASN A 1 87 ? 19.058 -8.035 -23.497 1.00 90.75 87 ASN A C 1
ATOM 674 O O . ASN A 1 87 ? 19.096 -6.812 -23.343 1.00 90.75 87 ASN A O 1
ATOM 678 N N . ALA A 1 88 ? 18.031 -8.795 -23.096 1.00 91.62 88 ALA A N 1
ATOM 679 C CA . ALA A 1 88 ? 16.894 -8.29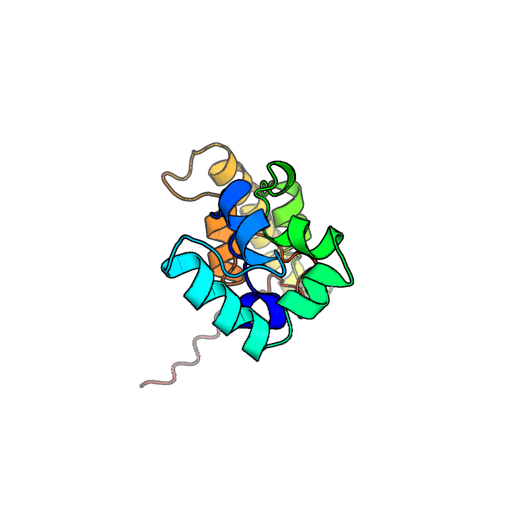7 -22.330 1.00 91.62 88 ALA A CA 1
ATOM 680 C C . ALA A 1 88 ? 17.351 -7.821 -20.946 1.00 91.62 88 ALA A C 1
ATOM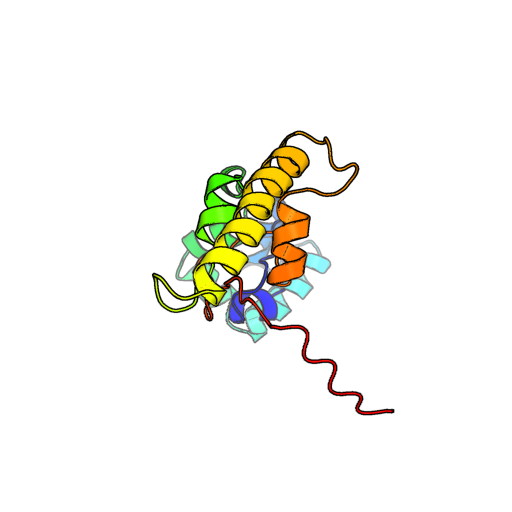 682 O O . ALA A 1 88 ? 17.208 -6.638 -20.653 1.00 91.62 88 ALA A O 1
ATOM 683 N N . TYR A 1 89 ? 18.052 -8.665 -20.180 1.00 93.81 89 TYR A N 1
ATOM 684 C CA . TYR A 1 89 ? 18.593 -8.311 -18.861 1.00 93.81 89 TYR A CA 1
ATOM 685 C C . TYR A 1 89 ? 19.417 -7.019 -18.887 1.00 93.81 89 TYR A C 1
ATOM 687 O O . TYR A 1 89 ? 19.262 -6.154 -18.025 1.00 93.81 89 TYR A O 1
ATOM 695 N N . ARG A 1 90 ? 20.277 -6.843 -19.902 1.00 93.12 90 ARG A N 1
ATOM 696 C CA . ARG A 1 90 ? 21.063 -5.608 -20.048 1.00 93.12 90 ARG A CA 1
ATOM 697 C C . ARG A 1 90 ? 20.163 -4.375 -20.202 1.00 93.12 90 ARG A C 1
ATOM 699 O O . ARG A 1 90 ? 20.359 -3.400 -19.480 1.00 93.12 90 ARG A O 1
ATOM 706 N N . ARG A 1 91 ? 19.177 -4.430 -21.106 1.00 92.88 91 ARG A N 1
ATOM 707 C CA . ARG A 1 91 ? 18.212 -3.337 -21.336 1.00 92.88 91 ARG A CA 1
ATOM 708 C C . ARG A 1 91 ? 17.396 -3.036 -20.082 1.00 92.88 91 ARG A C 1
ATOM 710 O O . ARG A 1 91 ? 17.270 -1.883 -19.683 1.00 92.88 91 ARG A O 1
ATOM 717 N N . GLU A 1 92 ? 16.857 -4.067 -19.448 1.00 95.31 92 GLU A N 1
ATOM 718 C CA . GLU A 1 92 ? 16.041 -3.942 -18.243 1.00 95.31 92 GLU A CA 1
ATOM 719 C C . GLU A 1 92 ? 16.830 -3.315 -17.095 1.00 95.31 92 GLU A C 1
ATOM 721 O O . GLU A 1 92 ? 16.311 -2.455 -16.389 1.00 95.31 92 GLU A O 1
ATOM 726 N N . ASN A 1 93 ? 18.103 -3.682 -16.930 1.00 95.06 93 ASN A N 1
ATOM 727 C CA . ASN A 1 93 ? 18.968 -3.106 -15.906 1.00 95.06 93 ASN A CA 1
ATOM 728 C C . ASN A 1 93 ? 19.242 -1.611 -16.158 1.00 95.06 93 ASN A C 1
ATOM 730 O O . ASN A 1 93 ? 19.201 -0.800 -15.229 1.00 95.06 93 ASN A O 1
ATOM 734 N N . GLU A 1 94 ? 19.461 -1.219 -17.417 1.00 94.25 94 GLU A N 1
ATOM 735 C CA . GLU A 1 94 ? 19.598 0.189 -17.814 1.00 94.25 94 GLU A CA 1
ATOM 736 C C . GLU A 1 94 ? 18.321 0.994 -17.518 1.00 94.25 94 GLU A C 1
ATOM 738 O O . GLU A 1 94 ? 18.397 2.094 -16.961 1.00 94.25 94 GLU A O 1
ATOM 743 N N . ILE A 1 95 ? 17.146 0.427 -17.818 1.00 94.38 95 ILE A N 1
ATOM 744 C CA . ILE A 1 95 ? 15.839 1.031 -17.518 1.00 94.38 95 ILE A CA 1
ATOM 745 C C . ILE A 1 95 ? 15.633 1.126 -16.002 1.00 94.38 95 ILE A C 1
ATOM 747 O O . ILE A 1 95 ? 15.316 2.197 -15.476 1.00 94.38 95 ILE A O 1
ATOM 751 N N . TYR A 1 96 ? 15.862 0.032 -15.274 1.00 96.31 96 TYR A N 1
ATOM 752 C CA . TYR A 1 96 ? 15.680 -0.021 -13.829 1.00 96.31 96 TYR A CA 1
ATOM 753 C C . TYR A 1 96 ? 16.589 0.967 -13.106 1.00 96.31 96 TYR A C 1
ATOM 755 O O . TYR A 1 96 ? 16.159 1.578 -12.133 1.00 96.31 96 TYR A O 1
ATOM 763 N N . ALA A 1 97 ? 17.802 1.230 -13.601 1.00 96.19 97 ALA A N 1
ATOM 764 C CA . ALA A 1 97 ? 18.701 2.230 -13.021 1.00 96.19 97 ALA A CA 1
ATOM 765 C C . ALA A 1 97 ? 18.099 3.653 -12.972 1.00 96.19 97 ALA A C 1
ATOM 767 O O . ALA A 1 97 ? 18.568 4.500 -12.198 1.00 96.19 97 ALA A O 1
ATOM 768 N N . LEU A 1 98 ? 17.059 3.942 -13.764 1.00 95.81 98 LEU A N 1
ATOM 769 C CA . LEU A 1 98 ? 16.302 5.195 -13.711 1.00 95.81 98 LEU A CA 1
ATOM 770 C C . LEU A 1 98 ? 15.318 5.237 -12.534 1.00 95.81 98 LEU A C 1
ATOM 772 O O . LEU A 1 98 ? 15.077 6.315 -11.985 1.00 95.81 98 LEU A O 1
ATOM 776 N N . PHE A 1 99 ? 14.793 4.092 -12.097 1.00 96.06 99 PHE A N 1
ATOM 777 C CA . PHE A 1 99 ? 13.755 4.022 -11.070 1.00 96.06 99 PHE A CA 1
ATOM 778 C C . PHE A 1 99 ? 14.248 4.467 -9.677 1.00 96.06 99 PHE A C 1
ATOM 780 O O . PHE A 1 99 ? 13.685 5.423 -9.134 1.00 96.06 99 PHE A O 1
ATOM 787 N N . PRO A 1 100 ? 15.357 3.946 -9.105 1.00 95.62 100 PRO A N 1
ATOM 788 C CA . PRO A 1 100 ? 15.916 4.466 -7.853 1.00 95.62 100 PRO A CA 1
ATOM 789 C C . PRO A 1 100 ? 16.330 5.945 -7.924 1.00 95.62 100 PRO A C 1
ATOM 791 O O . PRO A 1 100 ? 16.310 6.652 -6.912 1.00 95.62 100 PRO A O 1
ATOM 794 N N . LYS A 1 101 ? 16.714 6.440 -9.112 1.00 95.81 101 LYS A N 1
ATOM 795 C CA . LYS A 1 101 ? 17.008 7.868 -9.324 1.00 95.81 101 LYS A CA 1
ATOM 796 C C . LYS A 1 101 ? 15.729 8.699 -9.268 1.00 95.81 101 LYS A C 1
ATOM 798 O O . LYS A 1 101 ? 15.731 9.777 -8.674 1.00 95.81 101 LYS A O 1
ATOM 803 N N . TYR A 1 102 ? 14.643 8.209 -9.861 1.00 96.06 102 TYR A N 1
ATOM 804 C CA . TYR A 1 102 ? 13.340 8.860 -9.818 1.00 96.06 102 TYR A CA 1
ATOM 805 C C . TYR A 1 102 ? 12.783 8.910 -8.393 1.00 96.06 102 TYR A C 1
ATOM 807 O O . TYR A 1 102 ? 12.447 9.997 -7.928 1.00 96.06 102 TYR A O 1
ATOM 815 N N . THR A 1 103 ? 12.783 7.787 -7.667 1.00 96.12 103 THR A N 1
ATOM 816 C CA . THR A 1 103 ? 12.302 7.739 -6.273 1.00 96.12 103 THR A CA 1
ATOM 817 C C . THR A 1 103 ? 13.120 8.645 -5.354 1.00 96.12 103 THR A C 1
ATOM 819 O O . THR A 1 103 ? 12.563 9.288 -4.471 1.00 96.12 103 THR A O 1
ATOM 822 N N . ARG A 1 104 ? 14.434 8.787 -5.589 1.00 96.00 104 ARG A N 1
ATOM 823 C CA . ARG A 1 104 ? 15.265 9.772 -4.876 1.00 96.00 104 ARG A CA 1
ATOM 824 C C . ARG A 1 104 ? 14.794 11.207 -5.113 1.00 96.00 104 ARG A C 1
ATOM 826 O O . ARG A 1 104 ? 14.693 11.956 -4.150 1.00 96.00 104 ARG A O 1
ATOM 833 N N . LYS A 1 105 ? 14.521 11.582 -6.368 1.00 96.00 105 LYS A N 1
ATOM 834 C CA . LYS A 1 105 ? 14.027 12.925 -6.714 1.00 96.00 105 LYS A CA 1
ATOM 835 C C . LYS A 1 105 ? 12.623 13.184 -6.159 1.00 96.00 105 LYS A C 1
ATOM 837 O O . LYS A 1 105 ? 12.337 14.304 -5.759 1.00 96.00 105 LYS A O 1
ATOM 842 N N . ALA A 1 106 ? 11.757 12.170 -6.133 1.00 95.25 106 ALA A N 1
ATOM 843 C CA . ALA A 1 106 ? 10.432 12.276 -5.521 1.00 95.25 106 ALA A CA 1
ATOM 844 C C . ALA A 1 106 ? 10.542 12.502 -4.004 1.00 95.25 106 ALA A C 1
ATOM 846 O O . ALA A 1 106 ? 9.971 13.451 -3.479 1.00 95.25 106 ALA A O 1
ATOM 847 N N . ALA A 1 107 ? 11.374 11.714 -3.316 1.00 92.94 107 ALA A N 1
ATOM 848 C CA . ALA A 1 107 ? 11.599 11.854 -1.876 1.00 92.94 107 ALA A CA 1
ATOM 849 C C . ALA A 1 107 ? 12.197 13.214 -1.467 1.00 92.94 107 ALA A C 1
ATOM 851 O O . ALA A 1 107 ? 11.976 13.660 -0.348 1.00 92.94 107 ALA A O 1
ATOM 852 N N . SER A 1 108 ? 12.964 13.869 -2.346 1.00 93.31 108 SER A N 1
ATOM 853 C CA . SER A 1 108 ? 13.537 15.199 -2.093 1.00 93.31 108 SER A CA 1
ATOM 854 C C . SER A 1 108 ? 12.637 16.363 -2.527 1.00 93.31 108 SER A C 1
ATOM 856 O O . SER A 1 108 ? 13.089 17.506 -2.507 1.00 93.31 108 SER A O 1
ATOM 858 N N . GLY A 1 109 ? 11.401 16.100 -2.970 1.00 92.31 109 GLY A N 1
ATOM 859 C CA . GLY A 1 109 ? 10.476 17.131 -3.459 1.00 92.31 109 GLY A CA 1
ATOM 860 C C . GLY A 1 109 ? 10.830 17.703 -4.839 1.00 92.31 109 GLY A C 1
ATOM 861 O O . GLY A 1 109 ? 10.179 18.620 -5.328 1.00 92.31 109 GLY A O 1
ATOM 862 N N . GLN A 1 110 ? 11.830 17.146 -5.531 1.00 94.19 110 GLN A N 1
ATOM 863 C CA . GLN A 1 110 ? 12.259 17.595 -6.864 1.00 94.19 110 GLN A CA 1
ATOM 864 C C . GLN A 1 110 ? 11.341 17.107 -8.002 1.00 94.19 110 GLN A C 1
ATOM 866 O O . GLN A 1 110 ? 11.654 17.296 -9.180 1.00 94.19 110 GLN A O 1
ATOM 871 N N . ARG A 1 111 ? 10.227 16.439 -7.676 1.00 92.31 111 ARG A N 1
ATOM 872 C CA . ARG A 1 111 ? 9.202 15.969 -8.626 1.00 92.31 111 ARG A CA 1
ATOM 873 C C . ARG A 1 111 ? 7.845 16.656 -8.426 1.00 92.31 111 ARG A C 1
ATOM 875 O O . ARG A 1 111 ? 6.814 16.082 -8.763 1.00 92.31 111 ARG A O 1
ATOM 882 N N . GLY A 1 112 ? 7.847 17.892 -7.923 1.00 90.75 112 GLY A N 1
ATOM 883 C CA . GLY A 1 112 ? 6.622 18.662 -7.712 1.00 90.75 112 GLY A CA 1
ATOM 884 C C . GLY A 1 112 ? 5.765 18.032 -6.616 1.00 90.75 112 GLY A C 1
ATOM 885 O O . GLY A 1 112 ? 6.241 17.861 -5.499 1.00 90.75 112 GLY A O 1
ATOM 886 N N . SER A 1 113 ? 4.524 17.668 -6.943 1.00 92.00 113 SER A N 1
ATOM 887 C CA . SER A 1 113 ? 3.577 17.042 -6.010 1.00 92.00 113 SER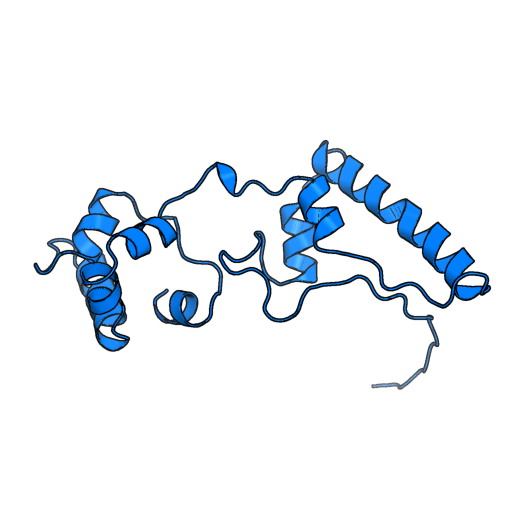 A CA 1
ATOM 888 C C . SER A 1 113 ? 3.731 15.523 -5.866 1.00 92.00 113 SER A C 1
ATOM 890 O O . SER A 1 113 ? 3.086 14.936 -5.000 1.00 92.00 113 SER A O 1
ATOM 892 N N . VAL A 1 114 ? 4.562 14.865 -6.687 1.00 94.81 114 VAL A N 1
ATOM 893 C CA . VAL A 1 114 ? 4.726 13.404 -6.630 1.00 94.81 114 VAL A CA 1
ATOM 894 C C . VAL A 1 114 ? 5.589 13.010 -5.434 1.00 94.81 114 VAL A C 1
ATOM 896 O O . VAL A 1 114 ? 6.767 13.365 -5.357 1.00 94.81 114 VAL A O 1
ATOM 899 N N . THR A 1 115 ? 5.011 12.207 -4.544 1.00 94.62 115 THR A N 1
ATOM 900 C CA . THR A 1 115 ? 5.667 11.652 -3.349 1.00 94.62 115 THR A CA 1
ATOM 901 C C . THR A 1 115 ? 5.905 10.148 -3.504 1.00 94.62 115 THR A C 1
ATOM 903 O O . THR A 1 115 ? 5.532 9.550 -4.515 1.00 94.62 115 THR A O 1
ATOM 906 N N . LEU A 1 116 ? 6.546 9.513 -2.520 1.00 95.12 116 LEU A N 1
ATOM 907 C CA . LEU A 1 116 ? 6.754 8.062 -2.541 1.00 95.12 116 LEU A CA 1
ATOM 908 C C . LEU A 1 116 ? 5.428 7.302 -2.409 1.00 95.12 116 LEU A C 1
ATOM 910 O O . LEU A 1 116 ? 5.243 6.276 -3.060 1.00 95.12 116 LEU A O 1
ATOM 914 N N . GLU A 1 117 ? 4.509 7.835 -1.610 1.00 93.19 117 GLU A N 1
ATOM 915 C CA . GLU A 1 117 ? 3.167 7.308 -1.370 1.00 93.19 117 GLU A CA 1
ATOM 916 C C . GLU A 1 117 ? 2.361 7.285 -2.667 1.00 93.19 117 GLU A C 1
ATOM 918 O O . GLU A 1 117 ? 1.753 6.271 -2.987 1.00 93.19 117 GLU A O 1
ATOM 923 N N . HIS A 1 118 ? 2.446 8.342 -3.482 1.00 94.94 118 HIS A N 1
ATOM 924 C CA . HIS A 1 118 ? 1.814 8.372 -4.803 1.00 94.94 118 HIS A CA 1
ATOM 925 C C . HIS A 1 118 ? 2.339 7.266 -5.732 1.00 94.94 118 HIS A C 1
ATOM 927 O O . HIS A 1 118 ? 1.566 6.666 -6.477 1.00 94.94 118 HIS A O 1
ATOM 933 N N . ILE A 1 119 ? 3.644 6.971 -5.688 1.00 95.50 119 ILE A N 1
ATOM 934 C CA . ILE A 1 119 ? 4.239 5.892 -6.492 1.00 95.50 119 ILE A CA 1
ATOM 935 C C . ILE A 1 119 ? 3.705 4.531 -6.027 1.00 95.50 119 ILE A C 1
ATOM 937 O O . ILE A 1 119 ? 3.329 3.705 -6.859 1.00 95.50 119 ILE A O 1
ATOM 941 N N . LEU A 1 120 ? 3.649 4.295 -4.712 1.00 94.12 120 LEU A N 1
ATOM 942 C CA . LEU A 1 120 ? 3.111 3.049 -4.161 1.00 94.12 120 LEU A CA 1
ATOM 943 C C . LEU A 1 120 ? 1.613 2.903 -4.453 1.00 94.12 120 LEU A C 1
ATOM 945 O O . LEU A 1 120 ? 1.174 1.826 -4.858 1.00 94.12 120 LEU A O 1
ATOM 949 N N . GLN A 1 121 ? 0.850 3.988 -4.321 1.00 93.31 121 GLN A N 1
ATOM 950 C CA . GLN A 1 121 ? -0.584 4.017 -4.582 1.00 93.31 121 GLN A CA 1
ATOM 951 C C . GLN A 1 121 ? -0.890 3.747 -6.048 1.00 93.31 121 GLN A C 1
ATOM 953 O O . GLN A 1 121 ? -1.817 3.001 -6.348 1.00 93.31 121 GLN A O 1
ATOM 958 N N . PHE A 1 122 ? -0.088 4.284 -6.965 1.00 94.50 122 PHE A N 1
ATOM 959 C CA . PHE A 1 122 ? -0.210 3.960 -8.380 1.00 94.50 122 PHE A CA 1
ATOM 960 C C . PHE A 1 122 ? 0.002 2.461 -8.641 1.00 94.50 122 PHE A C 1
ATOM 962 O O . PHE A 1 122 ? -0.765 1.853 -9.380 1.00 94.50 122 PHE A O 1
ATOM 969 N N . ALA A 1 123 ? 1.006 1.851 -8.004 1.00 93.06 123 ALA A N 1
ATOM 970 C CA . ALA A 1 123 ? 1.349 0.446 -8.224 1.00 93.06 123 ALA A CA 1
ATOM 971 C C . ALA A 1 123 ? 0.423 -0.551 -7.499 1.00 93.06 123 ALA A C 1
ATOM 973 O O . ALA A 1 123 ? 0.270 -1.683 -7.950 1.00 93.06 123 ALA A O 1
ATOM 974 N N . THR A 1 124 ? -0.156 -0.167 -6.358 1.00 90.75 124 THR A N 1
ATOM 975 C CA . THR A 1 124 ? -0.819 -1.105 -5.426 1.00 90.75 124 THR A CA 1
ATOM 976 C C . THR A 1 124 ? -2.211 -0.671 -4.970 1.00 90.75 124 THR A C 1
ATOM 978 O O . THR A 1 124 ? -2.852 -1.373 -4.189 1.00 90.75 124 THR A O 1
ATOM 981 N N . CYS A 1 125 ? -2.677 0.499 -5.412 1.00 88.25 125 CYS A N 1
ATOM 982 C CA . CYS A 1 125 ? -3.874 1.179 -4.905 1.00 88.25 125 CYS A CA 1
ATOM 983 C C . CYS A 1 125 ? -3.841 1.498 -3.397 1.00 88.25 125 CYS A C 1
ATOM 985 O O . CYS A 1 125 ? -4.879 1.824 -2.820 1.00 88.25 125 CYS A O 1
ATOM 987 N N . SER A 1 126 ? -2.664 1.434 -2.769 1.00 86.75 126 SER A N 1
ATOM 988 C CA . SER A 1 126 ? -2.428 1.749 -1.360 1.00 86.75 126 SER A CA 1
ATOM 989 C C . SER A 1 126 ? -1.247 2.706 -1.227 1.00 86.75 126 SER A C 1
ATOM 991 O O . SER A 1 126 ? -0.220 2.529 -1.875 1.00 86.75 126 SER A O 1
ATOM 993 N N . ASP A 1 127 ? -1.388 3.733 -0.403 1.00 87.62 127 ASP A N 1
ATOM 994 C CA . ASP A 1 127 ? -0.343 4.712 -0.083 1.00 87.62 127 ASP A CA 1
ATOM 995 C C . ASP A 1 127 ? 0.633 4.218 1.000 1.00 87.62 127 ASP A C 1
ATOM 997 O O . ASP A 1 127 ? 1.736 4.747 1.141 1.00 87.62 127 ASP A O 1
ATOM 1001 N N . GLU A 1 128 ? 0.272 3.144 1.703 1.00 87.44 128 GLU A N 1
ATOM 1002 C CA . GLU A 1 128 ? 1.113 2.431 2.660 1.00 87.44 128 GLU A CA 1
ATOM 1003 C C . GLU A 1 128 ? 1.114 0.913 2.425 1.00 87.44 128 GLU A C 1
ATOM 1005 O O . GLU A 1 128 ? 0.243 0.350 1.758 1.00 87.44 128 GLU A O 1
ATOM 1010 N N . GLU A 1 129 ? 2.103 0.225 2.995 1.00 87.19 129 GLU A N 1
ATOM 1011 C CA . GLU A 1 129 ? 2.093 -1.237 3.042 1.00 87.19 129 GLU A CA 1
ATOM 1012 C C . GLU A 1 129 ? 1.052 -1.720 4.070 1.00 87.19 129 GLU A C 1
ATOM 1014 O O . GLU A 1 129 ? 1.067 -1.226 5.204 1.00 87.19 129 GLU A O 1
ATOM 1019 N N . PRO A 1 130 ? 0.189 -2.697 3.728 1.00 85.31 130 PRO A N 1
ATOM 1020 C CA . PRO A 1 130 ? -0.743 -3.286 4.683 1.00 85.31 130 PRO A CA 1
ATOM 1021 C C . PRO A 1 130 ? -0.020 -3.887 5.894 1.00 85.31 130 PRO A C 1
ATOM 1023 O O . PRO A 1 130 ? 1.112 -4.352 5.794 1.00 85.31 130 PRO A O 1
ATOM 1026 N N . LEU A 1 131 ? -0.695 -3.951 7.044 1.00 80.44 131 LEU A N 1
ATOM 1027 C CA . LEU A 1 131 ? -0.077 -4.415 8.296 1.00 80.44 131 LEU A CA 1
ATOM 1028 C C . LEU A 1 131 ? 0.413 -5.867 8.244 1.00 80.44 131 LEU A C 1
ATOM 1030 O O . LEU A 1 131 ? 1.389 -6.204 8.907 1.00 80.44 131 LEU A O 1
ATOM 1034 N N . LEU A 1 132 ? -0.248 -6.711 7.453 1.00 84.19 132 LEU A N 1
ATOM 1035 C CA . LEU A 1 132 ? 0.164 -8.097 7.207 1.00 84.19 132 LEU A CA 1
ATOM 1036 C C . LEU A 1 132 ? 0.976 -8.255 5.910 1.00 84.19 132 LEU A C 1
ATOM 1038 O O . LEU A 1 132 ? 1.216 -9.375 5.467 1.00 84.19 132 LEU A O 1
ATOM 1042 N N . GLY A 1 133 ? 1.378 -7.145 5.291 1.00 87.56 133 GLY A N 1
ATOM 1043 C CA . GLY A 1 133 ? 1.973 -7.125 3.962 1.00 87.56 133 GLY A CA 1
ATOM 1044 C C . GLY A 1 133 ? 0.951 -7.356 2.847 1.00 87.56 133 GLY A C 1
ATOM 1045 O O . GLY A 1 133 ? -0.255 -7.525 3.067 1.00 87.56 133 GLY A O 1
ATOM 1046 N N . PHE A 1 134 ? 1.446 -7.339 1.613 1.00 87.00 134 PHE A N 1
ATOM 1047 C CA . PHE A 1 134 ? 0.639 -7.604 0.428 1.00 87.00 134 PHE A CA 1
ATOM 1048 C C . PHE A 1 134 ? 0.432 -9.110 0.230 1.00 87.00 134 PHE A C 1
ATOM 1050 O O . PHE A 1 134 ? 1.394 -9.873 0.231 1.00 87.00 134 PHE A O 1
ATOM 1057 N N . ALA A 1 135 ? -0.816 -9.530 -0.007 1.00 87.56 135 ALA A N 1
ATOM 1058 C CA . ALA A 1 135 ? -1.131 -10.930 -0.314 1.00 87.56 135 ALA A CA 1
ATOM 1059 C C . ALA A 1 135 ? -0.466 -11.398 -1.621 1.00 87.56 135 ALA A C 1
ATOM 1061 O O . ALA A 1 135 ? 0.053 -12.508 -1.700 1.00 87.56 135 ALA A O 1
ATOM 1062 N N . VAL A 1 136 ? -0.453 -10.524 -2.631 1.00 88.56 136 VAL A N 1
ATOM 1063 C CA . VAL A 1 136 ? 0.356 -10.671 -3.843 1.00 88.56 136 VAL A CA 1
ATOM 1064 C C . VAL A 1 136 ? 1.416 -9.587 -3.793 1.00 88.56 136 VAL A C 1
ATOM 1066 O O . VAL A 1 136 ? 1.090 -8.402 -3.866 1.00 88.56 136 VAL A O 1
ATOM 1069 N N . HIS A 1 137 ? 2.674 -9.986 -3.625 1.00 91.06 137 HIS A N 1
ATOM 1070 C CA . HIS A 1 137 ? 3.760 -9.025 -3.510 1.00 91.06 137 HIS A CA 1
ATOM 1071 C C . HIS A 1 137 ? 3.902 -8.242 -4.824 1.00 91.06 137 HIS A C 1
ATOM 1073 O O . HIS A 1 137 ? 4.033 -8.864 -5.884 1.00 91.06 137 HIS A O 1
ATOM 1079 N N . PRO A 1 138 ? 3.879 -6.899 -4.787 1.00 94.06 138 PRO A N 1
ATOM 1080 C CA . PRO A 1 138 ? 4.032 -6.113 -5.996 1.00 94.06 138 PRO A CA 1
ATOM 1081 C C . PRO A 1 138 ? 5.453 -6.269 -6.550 1.00 94.06 138 PRO A C 1
ATOM 1083 O O . PRO A 1 138 ? 6.399 -6.595 -5.829 1.00 94.06 138 PRO A O 1
ATOM 1086 N N . CYS A 1 139 ? 5.603 -6.070 -7.853 1.00 94.88 139 CYS A N 1
ATOM 1087 C CA . CYS A 1 139 ? 6.885 -6.181 -8.538 1.00 94.88 139 CYS A CA 1
ATOM 1088 C C . CYS A 1 139 ? 6.894 -5.308 -9.795 1.00 94.88 139 CYS A C 1
ATOM 1090 O O . CYS A 1 139 ? 5.848 -4.840 -10.244 1.00 94.88 139 CYS A O 1
ATOM 1092 N N . ILE A 1 140 ? 8.086 -5.067 -10.335 1.00 95.75 140 ILE A N 1
ATOM 1093 C CA . ILE A 1 140 ? 8.271 -4.383 -11.615 1.00 95.75 140 ILE A CA 1
ATOM 1094 C C . ILE A 1 140 ? 8.548 -5.447 -12.668 1.00 95.75 140 ILE A C 1
ATOM 1096 O O . ILE A 1 140 ? 9.512 -6.202 -12.548 1.00 95.75 140 ILE A O 1
ATOM 1100 N N . GLU A 1 141 ? 7.712 -5.481 -13.697 1.00 94.56 141 GLU A N 1
ATOM 1101 C CA . GLU A 1 141 ? 7.877 -6.344 -14.863 1.00 94.56 141 GLU A CA 1
ATOM 1102 C C . GLU A 1 141 ? 8.235 -5.488 -16.076 1.00 94.56 141 GLU A C 1
ATOM 1104 O O . GLU A 1 141 ? 7.736 -4.371 -16.240 1.00 94.56 141 GLU A O 1
ATOM 1109 N N . PHE A 1 142 ? 9.132 -6.004 -16.911 1.00 93.12 142 PHE A N 1
ATOM 1110 C CA . PHE A 1 142 ? 9.557 -5.339 -18.133 1.00 93.12 142 PHE A CA 1
ATOM 1111 C C . PHE A 1 142 ? 8.812 -5.970 -19.299 1.00 93.12 142 PHE A C 1
ATOM 1113 O O . PHE A 1 142 ? 8.978 -7.151 -19.590 1.00 93.12 142 PHE A O 1
ATOM 1120 N N . VAL A 1 143 ? 7.964 -5.178 -19.944 1.00 88.38 143 VAL A N 1
ATOM 1121 C CA . VAL A 1 143 ? 7.185 -5.613 -21.101 1.00 88.38 143 VAL A CA 1
ATOM 1122 C C . VAL A 1 143 ? 7.811 -4.978 -22.334 1.00 88.38 143 VAL A C 1
ATOM 1124 O O . VAL A 1 143 ? 7.969 -3.756 -22.391 1.00 88.38 143 VAL A O 1
ATOM 1127 N N . ASP A 1 144 ? 8.201 -5.797 -23.311 1.00 80.69 144 ASP A N 1
ATOM 1128 C CA . ASP A 1 144 ? 8.602 -5.282 -24.616 1.00 80.69 144 ASP A CA 1
ATOM 1129 C C . ASP A 1 144 ? 7.386 -4.605 -25.259 1.00 80.69 144 ASP A C 1
ATOM 1131 O O . ASP A 1 144 ? 6.274 -5.132 -25.245 1.00 80.69 144 ASP A O 1
ATOM 1135 N N . ALA A 1 145 ? 7.587 -3.426 -25.843 1.00 66.94 145 ALA A N 1
ATOM 1136 C CA . ALA A 1 145 ? 6.553 -2.754 -26.617 1.00 66.94 145 ALA A CA 1
ATOM 1137 C C . ALA A 1 145 ? 6.377 -3.460 -27.972 1.00 66.94 145 ALA A C 1
ATOM 1139 O O . ALA A 1 145 ? 6.691 -2.906 -29.024 1.00 66.94 145 ALA A O 1
ATOM 1140 N N . SER A 1 146 ? 5.896 -4.701 -27.969 1.00 57.25 146 SER A N 1
ATOM 1141 C CA . SER A 1 146 ? 5.249 -5.271 -29.141 1.00 57.25 146 SER A CA 1
ATOM 1142 C C . SER A 1 146 ? 3.931 -4.523 -29.311 1.00 57.25 146 SER A C 1
ATOM 1144 O O . SER A 1 146 ? 2.952 -4.797 -28.621 1.00 57.25 146 SER A O 1
ATOM 1146 N N . PHE A 1 147 ? 3.933 -3.518 -30.190 1.00 48.47 147 PHE A N 1
ATOM 1147 C CA . PHE A 1 147 ? 2.718 -2.924 -30.736 1.00 48.47 147 PHE A CA 1
ATOM 1148 C C . PHE A 1 147 ? 1.943 -4.017 -31.484 1.00 48.47 147 PHE A C 1
ATOM 1150 O O . PHE A 1 147 ? 2.024 -4.126 -32.704 1.00 48.47 147 PHE A O 1
ATOM 1157 N N . GLU A 1 148 ? 1.190 -4.841 -30.765 1.00 44.94 148 GLU A N 1
ATOM 1158 C CA . GLU A 1 148 ? 0.071 -5.546 -31.367 1.00 44.94 148 GLU A CA 1
ATOM 1159 C C . GLU A 1 148 ? -1.069 -4.540 -31.459 1.00 44.94 148 GLU A C 1
ATOM 1161 O O . GLU A 1 148 ? -1.783 -4.254 -30.498 1.00 44.94 148 GLU A O 1
ATOM 1166 N N . GLY A 1 149 ? -1.168 -3.918 -32.634 1.00 49.31 149 GLY A N 1
ATOM 1167 C CA . GLY A 1 149 ? -2.327 -3.136 -33.017 1.00 49.31 149 GLY A CA 1
ATOM 1168 C C . GLY A 1 149 ? -3.551 -4.039 -33.083 1.00 49.31 149 GLY A C 1
ATOM 1169 O O . GLY A 1 149 ? -3.875 -4.543 -34.149 1.00 49.31 149 GLY A O 1
ATOM 1170 N N . ASN A 1 150 ? -4.241 -4.210 -31.960 1.00 40.69 150 ASN A N 1
ATOM 1171 C CA . ASN A 1 150 ? -5.654 -4.547 -31.979 1.00 40.69 150 ASN A CA 1
ATOM 1172 C C . ASN A 1 150 ? -6.444 -3.259 -31.776 1.00 40.69 150 ASN A C 1
ATOM 1174 O O . ASN A 1 150 ? -6.585 -2.729 -30.674 1.00 40.69 150 ASN A O 1
ATOM 1178 N N . SER A 1 151 ? -6.880 -2.743 -32.922 1.00 40.00 151 SER A N 1
ATOM 1179 C CA . SER A 1 151 ? -7.942 -1.767 -33.107 1.00 40.00 151 SER A CA 1
ATOM 1180 C C . SER A 1 151 ? -9.125 -2.056 -32.179 1.00 40.00 151 SER A C 1
ATOM 1182 O O . SER A 1 151 ? -9.462 -3.217 -31.947 1.00 40.00 151 SER A O 1
ATOM 1184 N N . CYS A 1 152 ? -9.731 -0.977 -31.683 1.00 37.28 152 CYS A N 1
ATOM 1185 C CA . CYS A 1 152 ? -11.014 -0.985 -30.983 1.00 37.28 152 CYS A CA 1
ATOM 1186 C C . CYS A 1 152 ? -12.122 -1.670 -31.794 1.00 37.28 152 CYS A C 1
ATOM 1188 O O . CYS A 1 152 ? -12.061 -1.594 -33.045 1.00 37.28 152 CYS A O 1
#

Secondary structure (DSSP, 8-state):
-HHHHHTT--------HHHHHHHTSSSPPSSHHHHHHHHHHHTTTHHHHHHH-GGGGGGGS--GGG---HHHHHHHSEEEPPPTTSHHHHHHHHHHTTHHHHHHHHHTTTTTT-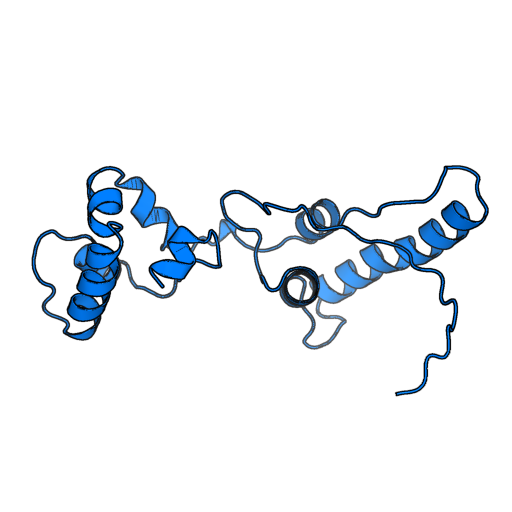-HHHHHHHHHS-SS--TT--SS--EEE-----------